Protein AF-A0A1H2C4T8-F1 (afdb_monomer_lite)

Organism: Mucilaginibacter mallensis (NCBI:txid652787)

Foldseek 3Di:
DWKKWKWKQAPVRFIWTAQPQATHTQDPPDDPSPPDGHDIDDPVCVVVSVVVHVVRNCVVHVVPPDIDMDIDIDPDD

Sequence (77 aa):
MPKYNIIYISPADNPYLWNGTTLDKLEHTGQEMLLFSGKSFQDGELKEGIKDCKTAAKAMFPDDTDPKIKMVELKVS

Radius of gyration: 12.08 Å; chains: 1; bounding box: 26×30×28 Å

pLDDT: mean 83.31, std 13.44, range [47.78, 94.44]

Secondary structure (DSSP, 8-state):
--EEEEEEE-TTS-EEEE-SSSEEE----SS-TTSSSPPPB-HHHHHHHHHHHHHHHHHH-TT-SS-EEEEEEE---

Structure (mmCIF, N/CA/C/O backbone):
data_AF-A0A1H2C4T8-F1
#
_entry.id   AF-A0A1H2C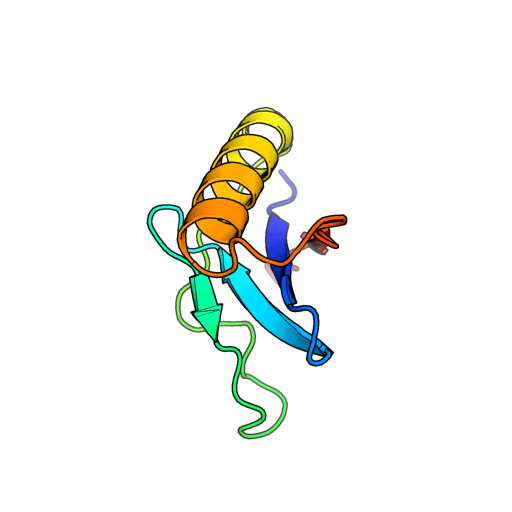4T8-F1
#
loop_
_atom_site.group_PDB
_atom_site.id
_atom_site.type_symbol
_atom_site.label_atom_id
_atom_site.label_alt_id
_atom_site.label_comp_id
_atom_site.label_asym_id
_atom_site.label_entity_id
_atom_site.label_seq_id
_atom_site.pdbx_PDB_ins_code
_atom_site.Cartn_x
_atom_site.Cartn_y
_atom_site.Cartn_z
_atom_site.occupancy
_atom_site.B_iso_or_equiv
_atom_site.auth_seq_id
_atom_site.auth_comp_id
_atom_site.auth_asym_id
_atom_site.auth_atom_id
_atom_site.pdbx_PDB_model_num
ATOM 1 N N . MET A 1 1 ? -14.996 1.662 16.863 1.00 69.06 1 MET A N 1
ATOM 2 C CA . MET A 1 1 ? -14.715 2.419 15.624 1.00 69.06 1 MET A CA 1
ATOM 3 C C . MET A 1 1 ? -14.144 1.440 14.615 1.00 69.06 1 MET A C 1
ATOM 5 O O . MET A 1 1 ? -13.346 0.609 15.049 1.00 69.06 1 MET A O 1
ATOM 9 N N . PRO A 1 2 ? -14.581 1.475 13.345 1.00 78.00 2 PRO A N 1
ATOM 10 C CA . PRO A 1 2 ? -14.054 0.579 12.323 1.00 78.00 2 PRO A CA 1
ATOM 11 C C . PRO A 1 2 ? -12.548 0.802 12.175 1.00 78.00 2 PRO A C 1
ATOM 13 O O . PRO A 1 2 ? -12.053 1.926 12.298 1.00 78.00 2 PRO A O 1
ATOM 16 N N . LYS A 1 3 ? -11.827 -0.295 11.969 1.00 86.88 3 LYS A N 1
ATOM 17 C CA . LYS A 1 3 ? -10.390 -0.294 11.715 1.00 86.88 3 LYS A CA 1
ATOM 18 C C . LYS A 1 3 ? -10.165 -0.798 10.307 1.00 86.88 3 LYS A C 1
ATOM 20 O O . LYS A 1 3 ? -10.865 -1.699 9.864 1.00 86.88 3 LYS A O 1
ATOM 25 N N . TYR A 1 4 ? -9.166 -0.261 9.634 1.00 88.38 4 TYR A N 1
ATOM 26 C CA . TYR A 1 4 ? -8.870 -0.614 8.257 1.00 88.38 4 TYR A CA 1
ATOM 27 C C . TYR A 1 4 ? -7.403 -0.974 8.105 1.00 88.38 4 TYR A C 1
ATOM 29 O O . TYR A 1 4 ? -6.539 -0.350 8.718 1.00 88.38 4 TYR A O 1
ATOM 37 N N . ASN A 1 5 ? -7.107 -1.941 7.250 1.00 90.62 5 ASN A N 1
ATOM 38 C CA . ASN A 1 5 ? -5.785 -2.067 6.663 1.00 90.62 5 ASN A CA 1
ATOM 39 C C . ASN A 1 5 ? -5.745 -1.389 5.300 1.00 90.62 5 ASN A C 1
ATOM 41 O O . ASN A 1 5 ? -6.757 -1.265 4.608 1.00 90.62 5 ASN A O 1
ATOM 45 N N . ILE A 1 6 ? -4.543 -0.976 4.917 1.00 92.00 6 ILE A N 1
ATOM 46 C CA . ILE A 1 6 ? -4.260 -0.385 3.618 1.00 92.00 6 ILE A CA 1
ATOM 47 C C . ILE A 1 6 ? -3.459 -1.412 2.823 1.00 92.00 6 ILE A C 1
ATOM 49 O O . ILE A 1 6 ? -2.442 -1.917 3.297 1.00 92.00 6 ILE A O 1
ATOM 53 N N . ILE A 1 7 ? -3.945 -1.733 1.630 1.00 92.19 7 ILE A N 1
ATOM 54 C CA . ILE A 1 7 ? -3.317 -2.665 0.700 1.00 92.19 7 ILE A CA 1
ATOM 55 C C . ILE A 1 7 ? -2.897 -1.889 -0.538 1.00 92.19 7 ILE A C 1
ATOM 57 O O . ILE A 1 7 ? -3.717 -1.221 -1.163 1.00 92.19 7 ILE A O 1
ATOM 61 N N . TYR A 1 8 ? -1.637 -2.015 -0.913 1.00 93.06 8 TYR A N 1
ATOM 62 C CA . TYR A 1 8 ? -1.113 -1.560 -2.191 1.00 93.06 8 TYR A CA 1
ATOM 63 C C . TYR A 1 8 ? -1.051 -2.740 -3.169 1.00 93.06 8 TYR A C 1
ATOM 65 O O . TYR A 1 8 ? -0.678 -3.843 -2.780 1.00 93.06 8 TYR A O 1
ATOM 73 N N . ILE A 1 9 ? -1.432 -2.531 -4.427 1.00 92.38 9 ILE A N 1
ATOM 74 C CA . ILE A 1 9 ? -1.287 -3.526 -5.496 1.00 92.38 9 ILE A CA 1
ATOM 75 C C . ILE A 1 9 ? -0.198 -3.036 -6.443 1.00 92.38 9 ILE A C 1
ATOM 77 O O . ILE A 1 9 ? -0.354 -1.973 -7.042 1.00 92.38 9 ILE A O 1
ATOM 81 N N . SER A 1 10 ? 0.882 -3.806 -6.571 1.00 91.50 10 SER A N 1
ATOM 82 C CA . SER A 1 10 ? 1.998 -3.443 -7.445 1.00 91.50 10 SER A CA 1
ATOM 83 C C . SER A 1 10 ? 1.648 -3.583 -8.933 1.00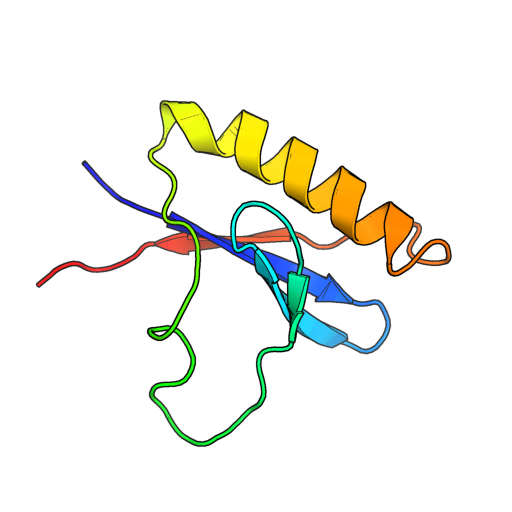 91.50 10 SER A C 1
ATOM 85 O O . SER A 1 10 ? 0.659 -4.243 -9.268 1.00 91.50 10 SER A O 1
ATOM 87 N N . PRO A 1 11 ? 2.472 -3.043 -9.854 1.00 90.75 11 PRO A N 1
ATOM 88 C CA . PRO A 1 11 ? 2.264 -3.197 -11.297 1.00 90.75 11 PRO A CA 1
ATOM 89 C C . PRO A 1 11 ? 2.221 -4.650 -11.781 1.00 90.75 11 PRO A C 1
ATOM 9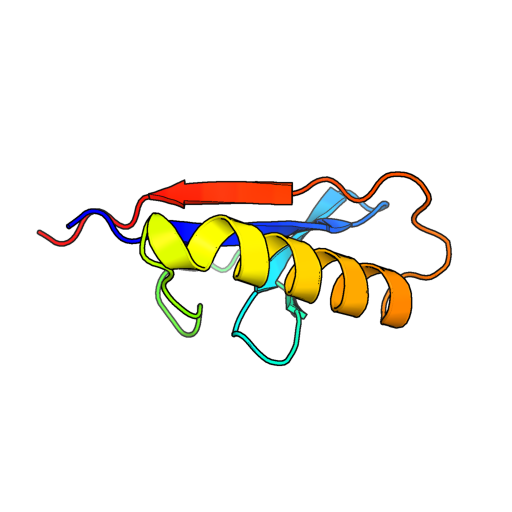1 O O . PRO A 1 11 ? 1.627 -4.936 -12.813 1.00 90.75 11 PRO A O 1
ATOM 94 N N . ALA A 1 12 ? 2.835 -5.572 -11.034 1.00 89.69 12 ALA A N 1
ATOM 95 C CA . ALA A 1 12 ? 2.797 -7.006 -11.307 1.00 89.69 12 ALA A CA 1
ATOM 96 C C . ALA A 1 12 ? 1.593 -7.709 -10.643 1.00 89.69 12 ALA A C 1
ATOM 98 O O . ALA A 1 12 ? 1.655 -8.910 -10.394 1.00 89.69 12 ALA A O 1
ATOM 99 N N . ASP A 1 13 ? 0.557 -6.956 -10.259 1.00 87.94 13 ASP A N 1
ATOM 100 C CA . ASP A 1 13 ? -0.653 -7.420 -9.566 1.00 87.94 13 ASP A CA 1
ATOM 101 C C . ASP A 1 13 ? -0.380 -8.186 -8.257 1.00 87.94 13 ASP A C 1
ATOM 103 O O . ASP A 1 13 ? -1.198 -8.981 -7.791 1.00 87.94 13 ASP A O 1
ATOM 107 N N . ASN A 1 14 ? 0.764 -7.923 -7.613 1.00 88.31 14 ASN A N 1
ATOM 108 C CA . ASN A 1 14 ? 1.080 -8.507 -6.314 1.00 88.31 14 ASN A CA 1
ATOM 109 C C . ASN A 1 14 ? 0.526 -7.604 -5.197 1.00 88.31 14 ASN A C 1
ATOM 111 O O . ASN A 1 14 ? 0.825 -6.406 -5.187 1.00 88.31 14 ASN A O 1
ATOM 115 N N . PRO A 1 15 ? -0.257 -8.142 -4.248 1.00 89.19 15 PRO A N 1
ATOM 116 C CA . PRO A 1 15 ? -0.752 -7.374 -3.116 1.00 89.19 15 PRO A CA 1
ATOM 117 C C . PRO A 1 15 ? 0.318 -7.204 -2.027 1.00 89.19 15 PRO A C 1
ATOM 119 O O . PRO A 1 15 ? 1.053 -8.135 -1.706 1.00 89.19 15 PRO A O 1
ATOM 122 N N . TYR A 1 16 ? 0.369 -6.017 -1.428 1.00 90.06 16 TYR A N 1
ATOM 123 C CA . TYR A 1 16 ? 1.238 -5.660 -0.309 1.00 90.06 16 TYR A CA 1
ATOM 124 C C . TYR A 1 16 ? 0.428 -4.988 0.797 1.00 90.06 16 TYR A C 1
ATOM 126 O O . TYR A 1 16 ? -0.422 -4.140 0.528 1.00 90.06 16 TYR A O 1
ATOM 134 N N . LEU A 1 17 ? 0.715 -5.336 2.044 1.00 90.88 17 LEU A N 1
ATOM 135 C CA . LEU A 1 17 ? 0.097 -4.779 3.236 1.00 90.88 17 LEU A CA 1
ATOM 136 C C . LEU A 1 17 ? 0.943 -3.631 3.784 1.00 90.88 17 LEU A C 1
ATOM 138 O O . LEU A 1 17 ? 2.148 -3.767 3.980 1.00 90.88 17 LEU A O 1
ATOM 142 N N . TRP A 1 18 ? 0.307 -2.499 4.064 1.00 91.62 18 TRP A N 1
ATOM 143 C CA . TRP A 1 18 ? 0.962 -1.379 4.726 1.00 91.62 18 TRP A CA 1
ATOM 144 C C . TRP A 1 18 ? 1.038 -1.613 6.240 1.00 91.62 18 TRP A C 1
ATOM 146 O O . TRP A 1 18 ? 0.014 -1.669 6.929 1.00 91.62 18 TRP A O 1
ATOM 156 N N . ASN A 1 19 ? 2.259 -1.708 6.773 1.00 88.44 19 ASN A N 1
ATOM 157 C CA . ASN A 1 19 ? 2.505 -1.901 8.207 1.00 88.44 19 ASN A CA 1
ATOM 158 C C . ASN A 1 19 ? 2.801 -0.591 8.967 1.00 88.44 19 ASN A C 1
ATOM 160 O O . ASN A 1 19 ? 3.114 -0.606 10.155 1.00 88.44 19 ASN A O 1
ATOM 164 N N . GLY A 1 20 ? 2.684 0.558 8.293 1.00 88.56 20 GLY A N 1
ATOM 165 C CA . GLY A 1 20 ? 2.982 1.876 8.858 1.00 88.56 20 GLY A CA 1
ATOM 166 C C . GLY A 1 20 ? 4.409 2.370 8.629 1.00 88.56 20 GLY A C 1
ATOM 167 O O . GLY A 1 20 ? 4.648 3.557 8.827 1.00 88.56 20 GLY A O 1
ATOM 168 N N . THR A 1 21 ? 5.315 1.497 8.187 1.00 88.88 21 THR A N 1
ATOM 169 C CA . THR A 1 21 ? 6.716 1.836 7.895 1.00 88.88 21 THR A CA 1
ATOM 170 C C . THR A 1 21 ? 7.130 1.358 6.503 1.00 88.88 21 THR A C 1
ATOM 172 O O . THR A 1 21 ? 7.791 2.088 5.769 1.00 88.88 21 THR A O 1
ATOM 175 N N . THR A 1 22 ? 6.735 0.142 6.122 1.00 90.00 22 THR A N 1
ATOM 176 C CA . THR A 1 22 ? 7.054 -0.498 4.841 1.00 90.00 22 THR A CA 1
ATOM 177 C C . THR A 1 22 ? 5.850 -1.272 4.281 1.00 90.00 22 THR A C 1
ATOM 179 O O . THR A 1 22 ? 4.790 -1.365 4.910 1.00 90.00 22 THR A O 1
ATOM 182 N N . LEU A 1 23 ? 6.012 -1.784 3.060 1.00 90.62 23 LEU A N 1
ATOM 183 C CA . LEU A 1 23 ? 5.065 -2.636 2.348 1.00 90.62 23 LEU A CA 1
ATOM 184 C C . LEU A 1 23 ? 5.494 -4.101 2.453 1.00 90.62 23 LEU A C 1
ATOM 186 O O . LEU A 1 23 ? 6.503 -4.497 1.870 1.00 90.62 23 LEU A O 1
ATOM 190 N N . ASP A 1 24 ? 4.699 -4.906 3.152 1.00 88.81 24 ASP A N 1
ATOM 191 C CA . ASP A 1 24 ? 4.933 -6.342 3.288 1.00 88.81 24 ASP A CA 1
ATOM 192 C C . ASP A 1 24 ? 4.172 -7.094 2.199 1.00 88.81 24 ASP A C 1
ATOM 194 O O . ASP A 1 24 ? 2.955 -6.955 2.075 1.00 88.81 24 ASP A O 1
ATOM 198 N N . LYS A 1 25 ? 4.872 -7.890 1.386 1.00 87.94 25 LYS A N 1
ATOM 199 C CA . LYS A 1 25 ? 4.227 -8.674 0.327 1.00 87.94 25 LYS A CA 1
ATOM 200 C C . LYS A 1 25 ? 3.262 -9.684 0.949 1.00 87.94 25 LYS A C 1
ATOM 202 O O . LYS A 1 25 ? 3.655 -10.476 1.800 1.00 87.94 25 LYS A O 1
ATOM 207 N N . LEU A 1 26 ? 2.015 -9.683 0.492 1.00 84.00 26 LEU A N 1
ATOM 208 C CA . LEU A 1 26 ? 1.031 -10.683 0.883 1.00 84.00 26 LEU A CA 1
ATOM 209 C C . LEU A 1 26 ? 1.243 -11.935 0.028 1.00 84.00 26 LEU A C 1
ATOM 211 O O . LEU A 1 26 ? 0.905 -11.966 -1.156 1.00 84.00 26 LEU A O 1
ATOM 215 N N . GLU A 1 27 ? 1.832 -12.970 0.619 1.00 73.50 27 GLU A N 1
ATOM 216 C CA . GLU A 1 27 ? 1.969 -14.276 -0.024 1.00 73.50 27 GLU A CA 1
ATOM 217 C C . GLU A 1 27 ? 0.700 -15.101 0.185 1.00 73.50 27 GLU A C 1
ATOM 219 O O . GLU A 1 27 ? 0.126 -15.099 1.270 1.00 73.50 27 GLU A O 1
ATOM 224 N N . HIS A 1 28 ? 0.241 -15.806 -0.853 1.00 62.88 28 HIS A N 1
ATOM 225 C CA . HIS A 1 28 ? -0.935 -16.671 -0.769 1.00 62.88 28 HIS A CA 1
ATOM 226 C C . HIS A 1 28 ? -0.644 -18.007 -0.063 1.00 62.88 28 HIS A C 1
ATOM 228 O O . HIS A 1 28 ? -0.614 -19.055 -0.697 1.00 62.88 28 HIS A O 1
ATOM 234 N N . THR A 1 29 ? -0.464 -17.991 1.256 1.00 55.38 29 THR A N 1
ATOM 235 C CA . THR A 1 29 ? -0.391 -19.182 2.121 1.00 55.38 29 THR A CA 1
ATOM 236 C C . THR A 1 29 ? -1.729 -19.512 2.803 1.00 55.38 29 THR A C 1
ATOM 238 O O . THR A 1 29 ? -1.801 -19.569 4.018 1.00 55.38 29 THR A O 1
ATOM 241 N N . GLY A 1 30 ? -2.791 -19.757 2.017 1.00 47.78 30 GLY A N 1
ATOM 242 C CA . GLY A 1 30 ? -4.084 -20.303 2.481 1.00 47.78 30 GLY A CA 1
ATOM 243 C C . GLY A 1 30 ? -4.892 -19.415 3.445 1.00 47.78 30 GLY A C 1
ATOM 244 O O . GLY A 1 30 ? -4.421 -19.120 4.521 1.00 47.78 30 GLY A O 1
ATOM 245 N N . GLN A 1 31 ? -6.117 -19.027 3.054 1.00 50.62 31 GLN A N 1
ATOM 246 C CA . GLN A 1 31 ? -7.251 -18.383 3.780 1.00 50.62 31 GLN A CA 1
ATOM 247 C C . GLN A 1 31 ? -7.046 -17.353 4.937 1.00 50.62 31 GLN A C 1
ATOM 249 O O . GLN A 1 31 ? -7.955 -16.556 5.154 1.00 50.62 31 GLN A O 1
ATOM 254 N N . GLU A 1 32 ? -5.905 -17.263 5.622 1.00 53.69 32 GLU A N 1
ATOM 255 C CA . GLU A 1 32 ? -5.662 -16.503 6.861 1.00 53.69 32 GLU A CA 1
ATOM 256 C C . GLU A 1 32 ? -4.570 -15.413 6.736 1.00 53.69 32 GLU A C 1
ATOM 258 O O . GLU A 1 32 ? -4.210 -14.771 7.722 1.00 53.69 32 GLU A O 1
ATOM 263 N N . MET A 1 33 ? -4.046 -15.131 5.535 1.00 53.56 33 MET A N 1
ATOM 264 C CA . MET A 1 33 ? -2.869 -14.246 5.370 1.00 53.56 33 MET A CA 1
ATOM 265 C C . MET A 1 33 ? -3.089 -12.752 5.656 1.00 53.56 33 MET A C 1
ATOM 267 O O . MET A 1 33 ? -2.150 -11.967 5.558 1.00 53.56 33 MET A O 1
ATOM 271 N N . LEU A 1 34 ? -4.305 -12.316 5.984 1.00 52.44 34 LEU A N 1
ATOM 272 C CA . LEU A 1 34 ? -4.585 -10.899 6.251 1.00 52.44 34 LEU A CA 1
ATOM 273 C C . LEU A 1 34 ? -4.245 -10.469 7.689 1.00 52.44 34 LEU A C 1
ATOM 275 O O . LEU A 1 34 ? -4.221 -9.275 7.970 1.00 52.44 34 LEU A O 1
ATOM 279 N N . LEU A 1 35 ? -3.989 -11.413 8.602 1.00 50.72 35 LEU A N 1
ATOM 280 C CA . LEU A 1 35 ? -4.043 -11.142 10.044 1.00 50.72 35 LEU A CA 1
ATOM 281 C C . LEU A 1 35 ? -2.701 -10.802 10.715 1.00 50.72 35 LEU A C 1
ATOM 283 O O . LEU A 1 35 ? -2.717 -10.265 11.818 1.00 50.72 35 LEU A O 1
ATOM 287 N N . PHE A 1 36 ? -1.544 -11.079 10.104 1.00 52.97 36 PHE A N 1
ATOM 288 C CA . PHE A 1 36 ? -0.313 -11.209 10.903 1.00 52.97 36 PHE A CA 1
ATOM 289 C C . PHE A 1 36 ? 0.578 -9.964 11.099 1.00 52.97 36 PHE A C 1
ATOM 291 O O . PHE A 1 36 ? 1.477 -10.039 11.934 1.00 52.97 36 PHE A O 1
ATOM 298 N N . SER A 1 37 ? 0.374 -8.811 10.437 1.00 59.94 37 SER A N 1
ATOM 299 C CA . SER A 1 37 ? 1.230 -7.628 10.738 1.00 59.94 37 SER A CA 1
ATOM 300 C C . SER A 1 37 ? 0.795 -6.255 10.202 1.00 59.94 37 SER A C 1
ATOM 302 O O . SER A 1 37 ? 1.570 -5.300 10.219 1.00 59.94 37 SER A O 1
ATOM 304 N N . GLY A 1 38 ? -0.426 -6.105 9.691 1.00 67.25 38 GLY A N 1
ATOM 305 C CA . GLY A 1 38 ? -0.849 -4.815 9.135 1.00 67.25 38 GLY A CA 1
ATOM 306 C C . GLY A 1 38 ? -1.057 -3.764 10.220 1.00 67.25 38 GLY A C 1
ATOM 307 O O . GLY A 1 38 ? -1.713 -4.037 11.229 1.00 67.25 38 GLY A O 1
ATOM 308 N N . LYS A 1 39 ? -0.603 -2.525 9.989 1.00 82.44 39 LYS A N 1
ATOM 309 C CA . LYS A 1 39 ? -1.035 -1.403 10.831 1.00 82.44 39 LYS A CA 1
ATOM 310 C C . LYS A 1 39 ? -2.516 -1.176 10.569 1.00 82.44 39 LYS A C 1
ATOM 312 O O . LYS A 1 39 ? -2.959 -1.079 9.423 1.00 82.44 39 LYS A O 1
ATOM 317 N N . SER A 1 40 ? -3.292 -1.140 11.644 1.00 87.38 40 SER A N 1
ATOM 318 C CA . SER A 1 40 ? -4.709 -0.808 11.582 1.00 87.38 40 SER A CA 1
ATOM 319 C C . SER A 1 40 ? -4.889 0.702 11.699 1.00 87.38 40 SER A C 1
ATOM 321 O O . SER A 1 40 ? -4.343 1.303 12.623 1.00 87.38 40 SER A O 1
ATOM 323 N N . PHE A 1 41 ? -5.688 1.286 10.817 1.00 88.44 41 PHE A N 1
ATOM 324 C CA . PHE A 1 41 ? -5.992 2.712 10.773 1.00 88.44 41 PHE A CA 1
ATOM 325 C C . PHE A 1 41 ? -7.441 2.946 11.170 1.00 88.44 41 PHE A C 1
ATOM 327 O O . PHE A 1 41 ? -8.332 2.207 10.748 1.00 88.44 41 PHE A O 1
ATOM 334 N N . GLN A 1 42 ? -7.681 3.980 11.966 1.00 90.56 42 GLN A N 1
ATOM 335 C CA . GLN A 1 42 ? -9.025 4.511 12.166 1.00 90.56 42 GLN A CA 1
ATOM 336 C C . GLN A 1 42 ? -9.376 5.484 11.037 1.00 90.56 42 GLN A C 1
ATOM 338 O O . GLN A 1 42 ? -8.500 5.945 10.305 1.00 90.56 42 GLN A O 1
ATOM 343 N N . ASP A 1 43 ? -10.654 5.838 10.921 1.00 86.00 43 ASP A N 1
ATOM 344 C CA . ASP A 1 43 ? -11.162 6.699 9.845 1.00 86.00 43 ASP A CA 1
ATOM 345 C C . ASP A 1 43 ? -10.414 8.046 9.741 1.00 86.00 43 ASP A C 1
ATOM 347 O O . ASP A 1 43 ? -10.005 8.465 8.660 1.00 86.00 43 ASP A O 1
ATOM 351 N N . GLY A 1 44 ? -10.112 8.670 10.886 1.00 87.44 44 GLY A N 1
ATOM 352 C CA . GLY A 1 44 ? -9.352 9.924 10.942 1.00 87.44 44 GLY A CA 1
ATOM 353 C C . GLY A 1 44 ? -7.878 9.805 10.529 1.00 87.44 44 GLY A C 1
ATOM 354 O O . GLY A 1 44 ? -7.279 10.797 10.123 1.00 87.44 44 GLY A O 1
ATOM 355 N N . GLU A 1 45 ? -7.300 8.603 10.590 1.00 88.88 45 GLU A N 1
ATOM 356 C CA . GLU A 1 45 ? -5.887 8.328 10.280 1.00 88.88 45 GLU A CA 1
ATOM 357 C C . GLU A 1 45 ? -5.706 7.757 8.863 1.00 88.88 45 GLU A C 1
ATOM 359 O O . GLU A 1 45 ? -4.597 7.745 8.328 1.00 88.88 45 GLU A O 1
ATOM 364 N N . LEU A 1 46 ? -6.791 7.303 8.221 1.00 90.06 46 LEU A N 1
ATOM 365 C CA . LEU A 1 46 ? -6.761 6.655 6.908 1.00 90.06 46 LEU A CA 1
ATOM 366 C C . LEU A 1 46 ? -6.141 7.537 5.828 1.00 90.06 46 LEU A C 1
ATOM 368 O O . LEU A 1 46 ? -5.335 7.068 5.028 1.00 90.06 46 LEU A O 1
ATOM 372 N N . LYS A 1 47 ? -6.508 8.821 5.788 1.00 91.94 47 LYS A N 1
ATOM 373 C CA . LYS A 1 47 ? -6.025 9.743 4.752 1.00 91.94 47 LYS A CA 1
ATOM 374 C C . LYS A 1 47 ? -4.505 9.912 4.812 1.00 91.94 47 LYS A C 1
ATOM 376 O O . LYS A 1 47 ? -3.856 9.952 3.766 1.00 91.94 47 LYS A O 1
ATOM 381 N N . GLU A 1 48 ? -3.957 9.999 6.020 1.00 93.62 48 GLU A N 1
ATOM 382 C CA . GLU A 1 48 ? -2.514 10.081 6.248 1.00 93.62 48 GLU A CA 1
ATOM 383 C C . GLU A 1 48 ? -1.843 8.740 5.943 1.00 93.62 48 GLU A C 1
ATOM 385 O O . GLU A 1 48 ? -0.935 8.691 5.118 1.00 93.62 48 GLU A O 1
ATOM 390 N N . GLY A 1 49 ? -2.393 7.634 6.454 1.00 93.25 49 GLY A N 1
ATOM 391 C CA . GLY A 1 49 ? -1.889 6.290 6.171 1.00 93.25 49 GLY A CA 1
ATOM 392 C C . GLY A 1 49 ? -1.831 5.961 4.676 1.00 93.25 49 GLY A C 1
ATOM 393 O O . GLY A 1 49 ? -0.862 5.364 4.215 1.00 93.25 49 GLY A O 1
ATOM 394 N N . ILE A 1 50 ? -2.825 6.388 3.888 1.00 93.62 50 ILE A N 1
ATOM 395 C CA . ILE A 1 50 ? -2.834 6.214 2.427 1.00 93.62 50 ILE A CA 1
ATOM 396 C C . ILE A 1 50 ? -1.736 7.057 1.778 1.00 93.62 50 ILE A C 1
ATOM 398 O O . ILE A 1 50 ? -1.077 6.592 0.849 1.00 93.62 50 ILE A O 1
ATOM 402 N N . LYS A 1 51 ? -1.532 8.298 2.233 1.00 94.44 51 LYS A N 1
ATOM 403 C CA . LYS A 1 51 ? -0.478 9.175 1.708 1.00 94.44 51 LYS A CA 1
ATOM 404 C C . LYS A 1 51 ? 0.911 8.587 1.976 1.00 94.44 51 LYS A C 1
ATOM 406 O O . LYS A 1 51 ? 1.743 8.564 1.064 1.00 94.44 51 LYS A O 1
ATOM 411 N N . ASP A 1 52 ? 1.136 8.070 3.176 1.00 94.31 52 ASP A N 1
ATOM 412 C CA . ASP A 1 52 ? 2.402 7.441 3.556 1.00 94.31 52 ASP A CA 1
ATOM 413 C C . ASP A 1 52 ? 2.620 6.143 2.778 1.00 94.31 52 ASP A C 1
ATOM 415 O O . ASP A 1 52 ? 3.679 5.950 2.182 1.00 94.31 52 ASP A O 1
ATOM 419 N N . CYS A 1 53 ? 1.575 5.320 2.647 1.00 94.25 53 CYS A N 1
ATOM 420 C CA . CYS A 1 53 ? 1.597 4.120 1.815 1.00 94.25 53 CYS A CA 1
ATOM 421 C C . CYS A 1 53 ? 1.939 4.438 0.349 1.00 94.25 53 CYS A C 1
ATOM 423 O O . CYS A 1 53 ? 2.744 3.727 -0.245 1.00 94.25 53 CYS A O 1
ATOM 425 N N . LYS A 1 54 ? 1.387 5.510 -0.246 1.00 93.38 54 LYS A N 1
ATOM 426 C CA . LYS A 1 54 ? 1.754 5.949 -1.613 1.00 93.38 54 LYS A CA 1
ATOM 427 C C . LYS A 1 54 ? 3.218 6.353 -1.708 1.00 93.38 54 LYS A C 1
ATOM 429 O O . LYS A 1 54 ? 3.859 6.102 -2.723 1.00 93.38 54 LYS A O 1
ATOM 434 N N . THR A 1 55 ? 3.728 7.012 -0.675 1.00 93.50 55 THR A N 1
ATOM 435 C CA . THR A 1 55 ? 5.122 7.460 -0.630 1.00 93.50 55 THR A CA 1
ATOM 436 C C . THR A 1 55 ? 6.062 6.258 -0.559 1.00 93.50 55 THR A C 1
ATOM 438 O O . THR A 1 55 ? 6.998 6.173 -1.351 1.00 93.50 55 THR A O 1
ATOM 441 N N . ALA A 1 56 ? 5.758 5.284 0.303 1.00 92.94 56 ALA A N 1
ATOM 442 C CA . ALA A 1 56 ? 6.493 4.026 0.390 1.00 92.94 56 ALA A CA 1
ATOM 443 C C . ALA A 1 56 ? 6.395 3.199 -0.904 1.00 92.94 56 ALA A C 1
ATOM 445 O O . ALA A 1 56 ? 7.409 2.693 -1.380 1.00 92.94 56 ALA A O 1
ATOM 446 N N . ALA A 1 57 ? 5.2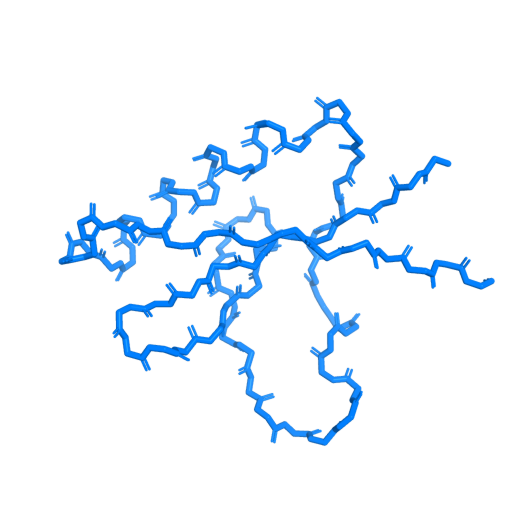08 3.120 -1.517 1.00 93.38 57 ALA A N 1
ATOM 447 C CA . ALA A 1 57 ? 5.005 2.438 -2.795 1.00 93.38 57 ALA A CA 1
ATOM 448 C C . ALA A 1 57 ? 5.879 3.035 -3.900 1.00 93.38 57 ALA A C 1
ATOM 450 O O . ALA A 1 57 ? 6.578 2.292 -4.574 1.00 93.38 57 ALA A O 1
ATOM 451 N N . LYS A 1 58 ? 5.928 4.366 -4.031 1.00 92.69 58 LYS A N 1
ATOM 452 C CA . LYS A 1 58 ? 6.800 5.041 -5.008 1.00 92.69 58 LYS A CA 1
ATOM 453 C C . LYS A 1 58 ? 8.287 4.818 -4.745 1.00 92.69 58 LYS A C 1
ATOM 455 O O . LYS A 1 58 ? 9.063 4.756 -5.689 1.00 92.69 58 LYS A O 1
ATOM 460 N N . ALA A 1 59 ? 8.693 4.726 -3.480 1.00 92.12 59 ALA A N 1
ATOM 461 C CA . ALA A 1 59 ? 10.083 4.449 -3.132 1.00 92.12 59 ALA A CA 1
ATOM 462 C C . ALA A 1 59 ? 10.488 3.004 -3.479 1.00 92.12 59 ALA A C 1
ATOM 464 O O . ALA A 1 59 ? 11.612 2.774 -3.913 1.00 92.12 59 ALA A O 1
ATOM 465 N N . MET A 1 60 ? 9.577 2.042 -3.300 1.00 91.50 60 MET A N 1
ATOM 466 C CA . MET A 1 60 ? 9.822 0.620 -3.565 1.00 91.50 60 MET A CA 1
ATOM 467 C C . MET A 1 60 ? 9.602 0.235 -5.038 1.00 91.50 60 MET A C 1
ATOM 469 O O . MET A 1 60 ? 10.302 -0.628 -5.561 1.00 91.50 60 MET A O 1
ATOM 473 N N . PHE A 1 61 ? 8.655 0.892 -5.708 1.00 92.56 61 PHE A N 1
ATOM 474 C CA . PHE A 1 61 ? 8.239 0.665 -7.092 1.00 92.56 61 PHE A CA 1
ATOM 475 C C . PHE A 1 61 ? 8.204 2.007 -7.847 1.00 92.56 61 PHE A C 1
ATOM 477 O O . PHE A 1 61 ? 7.127 2.540 -8.117 1.00 92.56 61 PHE A O 1
ATOM 484 N N . PRO A 1 62 ? 9.368 2.594 -8.179 1.00 90.06 62 PRO A N 1
ATOM 485 C CA . PRO A 1 62 ? 9.438 3.910 -8.824 1.00 90.06 62 PRO A CA 1
ATOM 486 C C . PRO A 1 62 ? 8.805 3.943 -10.222 1.00 90.06 62 PRO A C 1
ATOM 488 O O . PRO A 1 62 ? 8.360 5.002 -10.662 1.00 90.06 62 PRO A O 1
ATOM 491 N N . ASP A 1 63 ? 8.724 2.792 -10.893 1.00 89.25 63 ASP A N 1
ATOM 492 C CA . ASP A 1 63 ? 8.080 2.641 -12.202 1.00 89.25 63 ASP A CA 1
ATOM 493 C C . ASP A 1 63 ? 6.544 2.574 -12.116 1.00 89.25 63 ASP A C 1
ATOM 495 O O . ASP A 1 63 ? 5.857 2.610 -13.140 1.00 89.25 63 ASP A O 1
ATOM 499 N N . ASP A 1 64 ? 5.980 2.483 -10.906 1.00 89.88 64 ASP A N 1
ATOM 500 C CA . ASP A 1 64 ? 4.536 2.514 -10.713 1.00 89.88 64 ASP A CA 1
ATOM 501 C C . ASP A 1 64 ? 3.996 3.947 -10.794 1.00 89.88 64 AS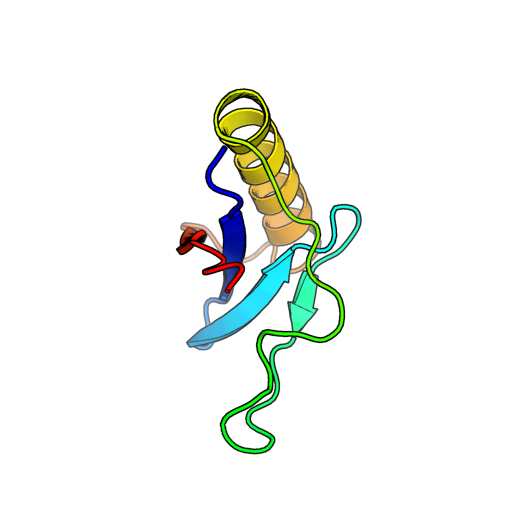P A C 1
ATOM 503 O O . ASP A 1 64 ? 4.053 4.745 -9.850 1.00 89.88 64 ASP A O 1
ATOM 507 N N . THR A 1 65 ? 3.451 4.270 -11.963 1.00 84.44 65 THR A N 1
ATOM 508 C CA . THR A 1 65 ? 2.869 5.583 -12.255 1.00 84.44 65 THR A CA 1
ATOM 509 C C . THR A 1 65 ? 1.433 5.743 -11.747 1.00 84.44 65 THR A C 1
ATOM 511 O O . THR A 1 65 ? 0.980 6.882 -11.614 1.00 84.44 65 THR A O 1
ATOM 514 N N . ASP A 1 66 ? 0.744 4.649 -11.397 1.00 85.75 66 ASP A N 1
ATOM 515 C CA . ASP A 1 66 ? -0.636 4.660 -10.894 1.00 85.75 66 ASP A CA 1
ATOM 516 C C . ASP A 1 66 ? -0.824 3.667 -9.728 1.00 85.75 66 ASP A C 1
ATOM 518 O O . ASP A 1 66 ? -1.417 2.594 -9.889 1.00 85.75 66 ASP A O 1
ATOM 522 N N . PRO A 1 67 ? -0.335 4.015 -8.519 1.00 84.94 67 PRO A N 1
ATOM 523 C CA . PRO A 1 67 ? -0.377 3.114 -7.380 1.00 84.94 67 PRO A CA 1
ATOM 524 C C . PRO A 1 67 ? -1.814 2.843 -6.931 1.00 84.94 67 PRO A C 1
ATOM 526 O O . PRO A 1 67 ? -2.497 3.702 -6.356 1.00 84.94 67 PRO A O 1
ATOM 529 N N . LYS A 1 68 ? -2.252 1.599 -7.134 1.00 92.75 68 LYS A N 1
ATOM 530 C CA . LYS A 1 68 ? -3.572 1.111 -6.730 1.00 92.75 68 LYS A CA 1
ATOM 531 C C . LYS A 1 68 ? -3.581 0.822 -5.235 1.00 92.75 68 LYS A C 1
ATOM 533 O O . LYS A 1 68 ? -2.897 -0.084 -4.763 1.00 92.75 68 LYS A O 1
ATOM 538 N N . ILE A 1 69 ? -4.403 1.557 -4.491 1.00 92.75 69 ILE A N 1
ATOM 539 C CA . ILE A 1 69 ? -4.574 1.367 -3.047 1.00 92.75 69 ILE A CA 1
ATOM 540 C C . ILE A 1 69 ? -6.005 0.942 -2.735 1.00 92.75 69 ILE A C 1
ATOM 542 O O . ILE A 1 69 ? -6.964 1.539 -3.219 1.00 92.75 69 ILE A O 1
ATOM 546 N N . LYS A 1 70 ? -6.137 -0.083 -1.896 1.00 91.06 70 LYS A N 1
ATOM 547 C CA . LYS A 1 70 ? -7.395 -0.611 -1.371 1.00 91.06 70 LYS A CA 1
ATOM 548 C C . LYS A 1 70 ? -7.414 -0.486 0.147 1.00 91.06 70 LYS A C 1
ATOM 550 O O . LYS A 1 70 ? -6.385 -0.623 0.801 1.00 91.0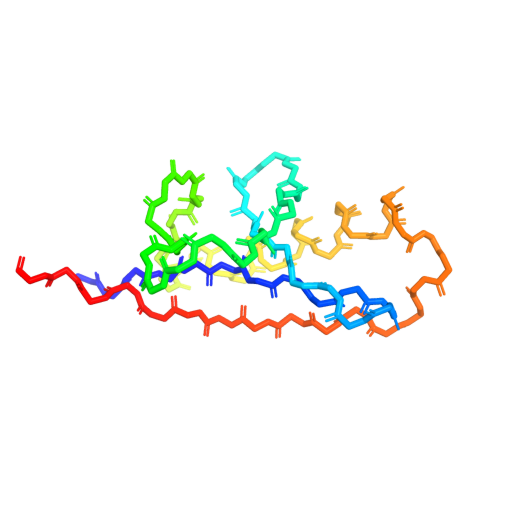6 70 LYS A O 1
ATOM 555 N N . MET A 1 71 ? -8.598 -0.260 0.702 1.00 89.94 71 MET A N 1
ATOM 556 C CA . MET A 1 71 ? -8.835 -0.305 2.143 1.00 89.94 71 MET A CA 1
ATOM 557 C C . MET A 1 71 ? -9.636 -1.563 2.452 1.00 89.94 71 MET A C 1
ATOM 559 O O . MET A 1 71 ? -10.613 -1.855 1.762 1.00 89.94 71 MET A O 1
ATOM 563 N N . VAL A 1 72 ? -9.219 -2.303 3.471 1.00 87.25 72 VAL A N 1
ATOM 564 C CA . VAL A 1 72 ? -9.917 -3.504 3.932 1.00 87.25 72 VAL A CA 1
ATOM 565 C C . VAL A 1 72 ? -10.334 -3.282 5.371 1.00 87.25 72 VAL A C 1
ATOM 567 O O . VAL A 1 72 ? -9.483 -3.077 6.232 1.00 87.25 72 VAL A O 1
ATOM 570 N N . GLU A 1 73 ? -11.638 -3.292 5.628 1.00 86.88 73 GLU A N 1
ATOM 571 C CA . GLU A 1 73 ? -12.172 -3.179 6.983 1.00 86.88 73 GLU A CA 1
ATOM 572 C C . GLU A 1 73 ? -11.871 -4.453 7.782 1.00 86.88 73 GLU A C 1
ATOM 574 O O . GLU A 1 73 ? -12.190 -5.571 7.371 1.00 86.88 73 GLU A O 1
ATOM 579 N N . LEU A 1 74 ? -11.258 -4.267 8.946 1.00 81.12 74 LEU A N 1
ATOM 580 C CA . LEU A 1 74 ? -11.009 -5.300 9.932 1.00 81.12 74 LEU A CA 1
ATOM 581 C C . LEU A 1 74 ? -12.287 -5.540 10.733 1.00 81.12 74 LEU A C 1
ATOM 583 O O . LEU A 1 74 ? -12.659 -4.743 11.598 1.00 81.12 74 LEU A O 1
ATOM 587 N N . LYS A 1 75 ? -12.935 -6.675 10.472 1.00 72.88 75 LYS A N 1
ATOM 588 C CA . LYS A 1 75 ? -14.047 -7.165 11.288 1.00 72.88 75 LYS A CA 1
ATOM 589 C C . LYS A 1 75 ? -13.496 -7.737 12.593 1.00 72.88 75 LYS A C 1
ATOM 591 O O . LYS A 1 75 ? -13.155 -8.912 12.668 1.00 72.88 75 LYS A O 1
ATOM 596 N N . VAL A 1 76 ? -13.375 -6.893 13.613 1.00 60.44 76 VAL A N 1
ATOM 597 C CA . VAL A 1 76 ? -13.146 -7.351 14.990 1.00 60.44 76 VAL A CA 1
ATOM 598 C C . VAL A 1 76 ? -14.443 -8.002 15.470 1.00 60.44 76 VAL A C 1
ATOM 600 O O . VAL A 1 76 ? -15.464 -7.321 15.559 1.00 60.44 76 VAL A O 1
ATOM 603 N N . SER A 1 77 ? -14.406 -9.322 15.663 1.00 56.19 77 SER A N 1
ATOM 604 C CA . SER A 1 77 ? -15.504 -10.099 16.260 1.00 56.19 77 SER A CA 1
ATOM 605 C C . SER A 1 77 ? -15.470 -9.994 17.779 1.00 56.19 77 SER A C 1
ATOM 607 O O . SER A 1 77 ? -14.345 -9.885 18.319 1.00 56.19 77 SER A O 1
#